Protein AF-A0A842MBE9-F1 (afdb_monomer)

Nearest PDB structures (foldseek):
  9jue-assembly1_E  TM=9.648E-01  e=1.452E-04  Promethearchaeum syntrophicum
  7f8m-assembly3_F  TM=8.928E-01  e=1.547E-04  Candidatus Thorarchaeota archa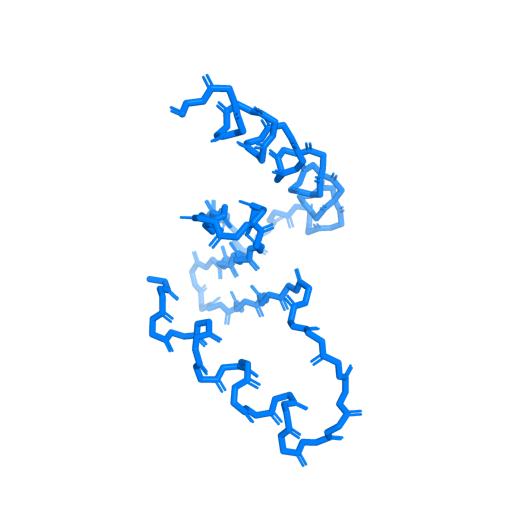eon SMTZ1-45
  3t1r-assembly2_C  TM=9.313E-01  e=6.580E-03  Thermus thermophilus HB8
  1j3w-assembly1_B  TM=9.065E-01  e=1.707E-02  Thermus thermophilus HB8
  6izw-assembly1_B  TM=8.740E-01  e=1.166E-02  Myxococcus xanthus DK 1622

Secondary structure (DSSP, 8-state):
-HHHHHHHHHHHHHHT--S---EEEEETTEEEEEEEETTTEEEEEEE-TTS-HHHHHHHHHHHHHHHHHHHH--

Structure (mmCIF, N/CA/C/O backbone):
data_AF-A0A842MBE9-F1
#
_entry.id   AF-A0A842MBE9-F1
#
loop_
_atom_site.group_PDB
_atom_site.id
_atom_site.type_symbol
_atom_site.label_atom_id
_atom_site.label_alt_id
_atom_site.label_comp_id
_atom_site.label_asym_id
_atom_site.label_entity_id
_atom_site.label_seq_id
_atom_site.pdbx_PDB_ins_code
_atom_site.Cartn_x
_atom_site.Cartn_y
_atom_site.Cartn_z
_atom_site.occupancy
_atom_site.B_iso_or_equiv
_atom_site.auth_seq_id
_atom_site.auth_comp_id
_atom_site.auth_asym_id
_atom_site.auth_atom_id
_atom_site.pdbx_PDB_model_num
ATOM 1 N N . CYS A 1 1 ? -4.063 -10.003 -1.444 1.00 83.38 1 CYS A N 1
ATOM 2 C CA . CYS A 1 1 ? -3.412 -8.816 -0.847 1.00 83.38 1 CYS A CA 1
ATOM 3 C C . CYS A 1 1 ? -3.460 -8.792 0.686 1.00 83.38 1 CYS A C 1
ATOM 5 O O . CYS A 1 1 ? -2.468 -8.389 1.277 1.00 83.38 1 CYS A O 1
ATOM 7 N N . SER A 1 2 ? -4.529 -9.271 1.342 1.00 89.00 2 SER A N 1
ATOM 8 C CA . SER A 1 2 ? -4.664 -9.246 2.814 1.00 89.00 2 SER A CA 1
ATOM 9 C C . SER A 1 2 ? -3.551 -9.973 3.580 1.00 89.00 2 SER A C 1
ATOM 11 O O . SER A 1 2 ? -3.084 -9.460 4.587 1.00 89.00 2 SER A O 1
ATOM 13 N N . THR A 1 3 ? -3.071 -11.124 3.097 1.00 96.00 3 THR A N 1
ATOM 14 C CA . THR A 1 3 ? -1.981 -11.866 3.759 1.00 96.00 3 THR A CA 1
ATOM 15 C C . THR A 1 3 ? -0.672 -11.072 3.813 1.00 96.00 3 THR A C 1
ATOM 17 O O . THR A 1 3 ? -0.022 -11.044 4.851 1.00 96.00 3 THR A O 1
ATOM 20 N N . ILE A 1 4 ? -0.298 -10.406 2.711 1.00 95.38 4 ILE A N 1
ATOM 21 C CA . ILE A 1 4 ? 0.920 -9.579 2.642 1.00 95.38 4 ILE A CA 1
ATOM 22 C C . ILE A 1 4 ? 0.774 -8.356 3.552 1.00 95.38 4 ILE A C 1
ATOM 24 O O . ILE A 1 4 ? 1.693 -8.056 4.306 1.00 95.38 4 ILE A O 1
ATOM 28 N N . MET A 1 5 ? -0.393 -7.702 3.527 1.00 95.62 5 MET A N 1
ATOM 29 C CA . MET A 1 5 ? -0.686 -6.573 4.414 1.00 95.62 5 MET A CA 1
ATOM 30 C C . MET A 1 5 ? -0.595 -6.977 5.890 1.00 95.62 5 MET A C 1
ATOM 32 O O . MET A 1 5 ? 0.092 -6.324 6.662 1.00 95.62 5 MET A O 1
ATOM 36 N N . GLY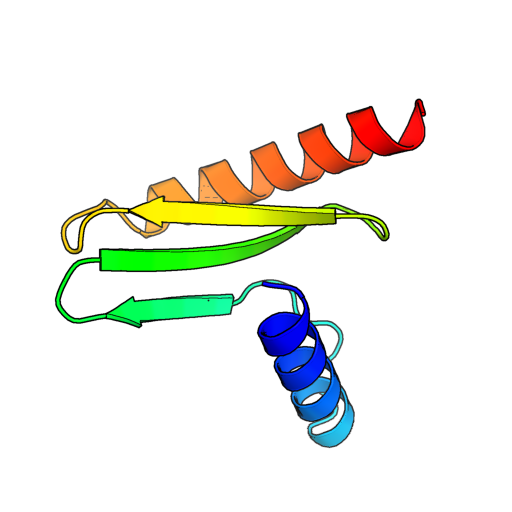 A 1 6 ? -1.197 -8.107 6.273 1.00 95.50 6 GLY A N 1
ATOM 37 C CA . GLY A 1 6 ? -1.129 -8.603 7.648 1.00 95.50 6 GLY A CA 1
ATOM 38 C C . GLY A 1 6 ? 0.296 -8.932 8.105 1.00 95.50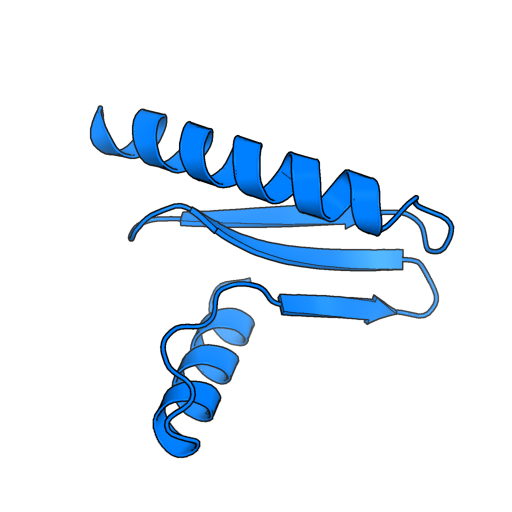 6 GLY A C 1
ATOM 39 O O . GLY A 1 6 ? 0.650 -8.662 9.250 1.00 95.50 6 GLY A O 1
ATOM 40 N N . ALA A 1 7 ? 1.135 -9.472 7.217 1.00 96.94 7 ALA A N 1
ATOM 41 C CA . ALA A 1 7 ? 2.544 -9.713 7.524 1.00 96.94 7 ALA A CA 1
ATOM 42 C C . ALA A 1 7 ? 3.332 -8.404 7.705 1.00 96.94 7 ALA A C 1
ATOM 44 O O . ALA A 1 7 ? 4.143 -8.304 8.625 1.00 96.94 7 ALA A O 1
ATOM 45 N N . ALA A 1 8 ? 3.081 -7.402 6.857 1.00 96.88 8 ALA A N 1
ATOM 46 C CA . ALA A 1 8 ? 3.703 -6.088 6.976 1.00 96.88 8 ALA A CA 1
ATOM 47 C C . ALA A 1 8 ? 3.279 -5.371 8.268 1.00 96.88 8 ALA A C 1
ATOM 49 O O . ALA A 1 8 ? 4.135 -4.833 8.963 1.00 96.88 8 ALA A O 1
ATOM 50 N N . GLU A 1 9 ? 1.998 -5.434 8.636 1.00 95.94 9 GLU A N 1
ATOM 51 C CA . GLU A 1 9 ? 1.478 -4.882 9.895 1.00 95.94 9 GLU A CA 1
ATOM 52 C C . GLU A 1 9 ? 2.120 -5.549 11.115 1.00 95.94 9 GLU A C 1
ATOM 54 O O . GLU A 1 9 ? 2.592 -4.873 12.029 1.00 95.94 9 GLU A O 1
ATOM 59 N N . ALA A 1 10 ? 2.230 -6.882 11.110 1.00 97.12 10 ALA A N 1
ATOM 60 C CA . ALA A 1 10 ? 2.912 -7.607 12.179 1.00 97.12 10 ALA A CA 1
ATOM 61 C C . ALA A 1 10 ? 4.383 -7.176 12.311 1.00 97.12 10 ALA A C 1
ATOM 63 O O . ALA A 1 10 ? 4.849 -6.912 13.420 1.00 97.12 10 ALA A O 1
ATOM 64 N N . ALA A 1 11 ? 5.101 -7.061 11.189 1.00 97.31 11 ALA A N 1
ATOM 65 C CA . ALA A 1 11 ? 6.483 -6.591 11.181 1.00 97.31 11 ALA A CA 1
ATOM 66 C C . ALA A 1 11 ? 6.595 -5.145 11.692 1.00 97.31 11 ALA A C 1
ATOM 68 O O . ALA A 1 11 ? 7.433 -4.862 12.546 1.00 97.31 11 ALA A O 1
ATOM 69 N N . SER A 1 12 ? 5.717 -4.248 11.235 1.00 97.25 12 SER A N 1
ATOM 70 C CA . SER A 1 12 ? 5.693 -2.845 11.659 1.00 97.25 12 SER A CA 1
ATOM 71 C C . SER A 1 12 ? 5.438 -2.705 13.162 1.00 97.25 12 SER A C 1
ATOM 73 O O . SER A 1 12 ? 6.126 -1.947 13.850 1.00 97.25 12 SER A O 1
ATOM 75 N N . GLY A 1 13 ? 4.519 -3.508 13.708 1.00 97.19 13 GLY A N 1
ATOM 76 C CA . GLY A 1 13 ? 4.260 -3.583 15.145 1.00 97.19 13 GLY A CA 1
ATOM 77 C C . GLY A 1 13 ? 5.473 -4.068 15.944 1.00 97.19 13 GLY A C 1
ATOM 78 O O . GLY A 1 13 ? 5.789 -3.498 16.986 1.00 97.19 13 GLY A O 1
ATOM 79 N N . GLN A 1 14 ? 6.206 -5.068 15.444 1.00 98.00 14 GLN A N 1
ATOM 80 C CA . GLN A 1 14 ? 7.440 -5.544 16.085 1.00 98.00 14 GLN A CA 1
ATOM 81 C C . GLN A 1 14 ? 8.576 -4.516 16.035 1.00 98.00 14 GLN A C 1
ATOM 83 O O . GLN A 1 14 ? 9.385 -4.452 16.960 1.00 98.00 14 GLN A O 1
ATOM 88 N N . MET A 1 15 ? 8.643 -3.719 14.969 1.00 97.69 15 MET A N 1
ATOM 89 C CA . MET A 1 15 ? 9.667 -2.686 14.779 1.00 97.69 15 MET A CA 1
ATOM 90 C C . MET A 1 15 ? 9.272 -1.323 15.366 1.00 97.69 15 MET A C 1
ATOM 92 O O . MET A 1 15 ? 10.089 -0.404 15.364 1.00 97.69 15 MET A O 1
ATOM 96 N N . ASN A 1 16 ? 8.053 -1.198 15.902 1.00 96.31 16 ASN A N 1
ATOM 97 C CA . ASN A 1 16 ? 7.485 0.032 16.454 1.00 96.31 16 ASN A CA 1
ATOM 98 C C . ASN A 1 16 ? 7.515 1.211 15.459 1.00 96.31 16 ASN A C 1
ATOM 100 O O . ASN A 1 16 ? 7.831 2.344 15.826 1.00 96.31 16 ASN A O 1
ATOM 10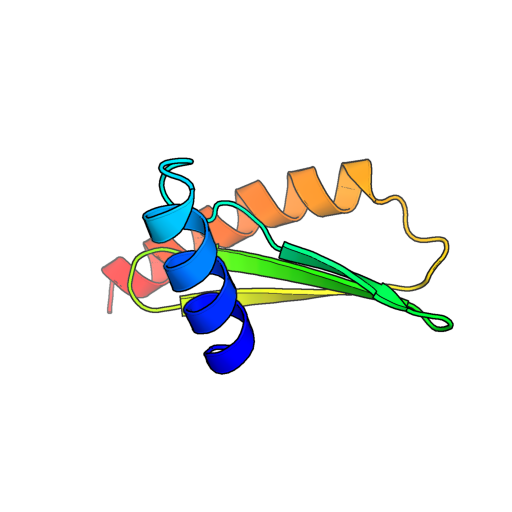4 N N . THR A 1 17 ? 7.203 0.936 14.189 1.00 96.31 17 THR A N 1
ATOM 105 C CA . THR A 1 17 ? 7.232 1.918 13.088 1.00 96.31 17 THR A CA 1
ATOM 106 C C . THR A 1 17 ? 5.873 2.550 12.775 1.00 96.31 17 THR A C 1
ATOM 108 O O . THR A 1 17 ? 5.804 3.445 11.940 1.00 96.31 17 THR A O 1
ATOM 111 N N . GLY A 1 18 ? 4.806 2.143 13.471 1.00 95.81 18 GLY A N 1
ATOM 112 C CA . GLY A 1 18 ? 3.439 2.634 13.251 1.00 95.81 18 GLY A CA 1
ATOM 113 C C . GLY A 1 18 ? 2.608 1.707 12.360 1.00 95.81 18 GLY A C 1
ATOM 114 O O . GLY A 1 18 ? 2.939 0.534 12.219 1.00 95.81 18 GLY A O 1
ATOM 115 N N . ALA A 1 19 ? 1.512 2.212 11.793 1.00 94.81 19 ALA A N 1
ATOM 116 C CA . ALA A 1 19 ? 0.694 1.463 10.834 1.00 94.81 19 ALA A CA 1
ATOM 117 C C . ALA A 1 19 ? 1.359 1.424 9.449 1.00 94.81 19 ALA A C 1
ATOM 119 O O . ALA A 1 19 ? 2.154 2.308 9.112 1.00 94.81 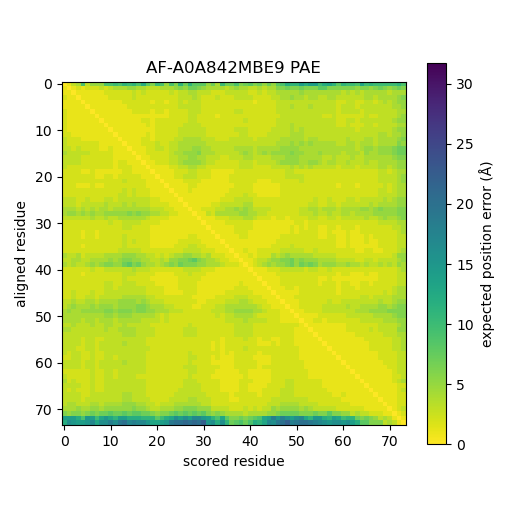19 ALA A O 1
ATOM 120 N N . VAL A 1 20 ? 1.037 0.419 8.637 1.00 96.44 20 VAL A N 1
ATOM 121 C CA . VAL A 1 20 ? 1.563 0.322 7.271 1.00 96.44 20 VAL A CA 1
ATOM 122 C C . VAL A 1 20 ? 0.801 1.286 6.370 1.00 96.44 20 VAL A C 1
ATOM 124 O O . VAL A 1 20 ? -0.368 1.068 6.088 1.00 96.44 20 VAL A O 1
ATOM 127 N N . ASP A 1 21 ? 1.467 2.330 5.878 1.00 95.44 21 ASP A N 1
ATOM 128 C CA . ASP A 1 21 ? 0.851 3.282 4.941 1.00 95.44 21 ASP A CA 1
ATOM 129 C C . ASP A 1 21 ? 0.869 2.786 3.483 1.00 95.44 21 ASP A C 1
ATOM 131 O O . ASP A 1 21 ? -0.068 3.013 2.723 1.00 95.44 21 ASP A O 1
ATOM 135 N N . GLU A 1 22 ? 1.917 2.069 3.072 1.00 95.88 22 GLU A N 1
ATOM 136 C CA . GLU A 1 22 ? 2.059 1.575 1.702 1.00 95.88 22 GLU A CA 1
ATOM 137 C C . GLU A 1 22 ? 2.987 0.356 1.633 1.00 95.88 22 GLU A C 1
ATOM 139 O O . GLU A 1 22 ? 3.992 0.271 2.342 1.00 95.88 22 GLU A O 1
ATOM 144 N N . ILE A 1 23 ? 2.686 -0.575 0.724 1.00 97.19 23 ILE A N 1
ATOM 145 C CA . ILE A 1 23 ? 3.596 -1.647 0.314 1.00 97.19 23 ILE A CA 1
ATOM 146 C C . ILE A 1 23 ? 3.818 -1.556 -1.195 1.00 97.19 23 ILE A C 1
ATOM 148 O O . ILE A 1 23 ? 2.903 -1.826 -1.974 1.00 97.19 23 ILE A O 1
ATOM 152 N N . THR A 1 24 ? 5.054 -1.269 -1.604 1.00 96.19 24 THR A N 1
ATOM 153 C CA . THR A 1 24 ? 5.466 -1.266 -3.013 1.00 96.19 24 THR A CA 1
ATOM 154 C C . THR A 1 24 ? 6.398 -2.445 -3.299 1.00 96.19 24 THR A C 1
ATOM 156 O O . THR A 1 24 ? 7.501 -2.539 -2.760 1.00 96.19 2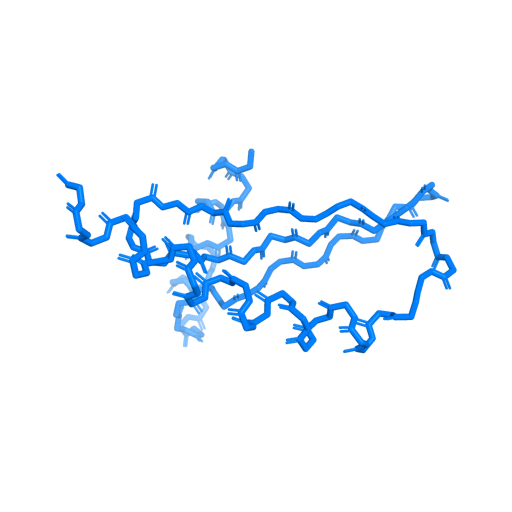4 THR A O 1
ATOM 159 N N . VAL A 1 25 ? 5.971 -3.352 -4.180 1.00 95.81 25 VAL A N 1
ATOM 160 C CA . VAL A 1 25 ? 6.734 -4.529 -4.616 1.00 95.81 25 VAL A CA 1
ATOM 161 C C . VAL A 1 25 ? 7.141 -4.360 -6.072 1.00 95.81 25 VAL A C 1
ATOM 163 O O . VAL A 1 25 ? 6.297 -4.326 -6.965 1.00 95.81 25 VAL A O 1
ATOM 166 N N . ARG A 1 26 ? 8.450 -4.305 -6.328 1.00 94.94 26 ARG A N 1
ATOM 167 C CA . ARG A 1 26 ? 9.004 -4.342 -7.685 1.00 94.94 26 ARG A CA 1
ATOM 168 C C . ARG A 1 26 ? 9.326 -5.781 -8.066 1.00 94.94 26 ARG A C 1
ATOM 170 O O . ARG A 1 26 ? 10.033 -6.478 -7.345 1.00 94.94 26 ARG A O 1
ATOM 177 N N . THR A 1 27 ? 8.819 -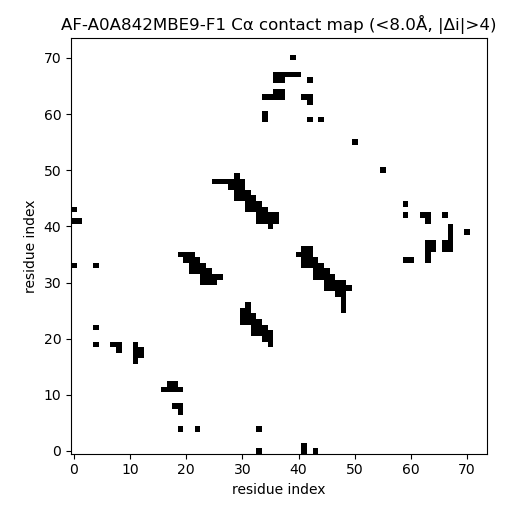6.207 -9.210 1.00 95.44 27 THR A N 1
ATOM 178 C CA . THR A 1 27 ? 9.073 -7.521 -9.804 1.00 95.44 27 THR A CA 1
ATOM 179 C C . THR A 1 27 ? 9.766 -7.347 -11.152 1.00 95.44 27 THR A C 1
ATOM 181 O O . THR A 1 27 ? 9.865 -6.234 -11.665 1.00 95.44 27 THR A O 1
ATOM 184 N N . GLU A 1 28 ? 10.215 -8.448 -11.754 1.00 96.31 28 GLU A N 1
ATOM 185 C CA . GLU A 1 28 ? 10.808 -8.437 -13.099 1.00 96.31 28 GLU A CA 1
ATOM 186 C C . GLU A 1 28 ? 9.870 -7.826 -14.156 1.00 96.31 28 GLU A C 1
ATOM 188 O O . GLU A 1 28 ? 10.332 -7.219 -15.114 1.00 96.31 28 GLU A O 1
ATOM 193 N N . LYS A 1 29 ? 8.549 -7.969 -13.980 1.00 96.31 29 LYS A N 1
ATOM 194 C CA . LYS A 1 29 ? 7.545 -7.636 -15.005 1.00 96.31 29 LYS A CA 1
ATOM 195 C C . LYS A 1 29 ? 6.548 -6.566 -14.583 1.00 96.31 29 LYS A C 1
ATOM 197 O O . LYS A 1 29 ? 5.549 -6.364 -15.263 1.00 96.31 29 LYS A O 1
ATOM 202 N N . GLY A 1 30 ? 6.790 -5.895 -13.465 1.00 96.94 30 GLY A N 1
ATOM 203 C CA . GLY A 1 30 ? 5.909 -4.824 -13.034 1.00 96.94 30 GLY A CA 1
ATOM 204 C C . GLY A 1 30 ? 6.093 -4.420 -11.589 1.00 96.94 30 GLY A C 1
ATOM 205 O O . GLY A 1 30 ? 6.952 -4.931 -10.866 1.00 96.94 30 GLY A O 1
ATOM 206 N N . ILE A 1 31 ? 5.242 -3.497 -11.179 1.00 97.56 31 ILE A N 1
ATOM 207 C CA . ILE A 1 31 ? 5.182 -2.933 -9.842 1.00 97.56 31 ILE A CA 1
ATOM 208 C C . ILE A 1 31 ? 3.788 -3.221 -9.286 1.00 97.56 31 ILE A C 1
ATOM 210 O O . ILE A 1 31 ? 2.784 -3.001 -9.964 1.00 97.56 31 ILE A O 1
ATOM 214 N N . ILE A 1 32 ? 3.732 -3.723 -8.057 1.00 97.25 32 ILE A N 1
ATOM 215 C CA . ILE A 1 32 ? 2.498 -3.926 -7.299 1.00 97.25 32 ILE A CA 1
ATOM 216 C C . ILE A 1 32 ? 2.518 -2.931 -6.147 1.00 97.25 32 ILE A C 1
ATOM 218 O O . ILE A 1 32 ? 3.485 -2.908 -5.388 1.00 97.25 32 ILE A O 1
ATOM 222 N N . ILE A 1 33 ? 1.465 -2.135 -6.005 1.00 97.50 33 ILE A N 1
ATOM 223 C CA . ILE A 1 33 ? 1.318 -1.185 -4.898 1.00 97.50 33 ILE A CA 1
ATOM 224 C C . ILE A 1 33 ? 0.055 -1.547 -4.135 1.00 97.50 33 ILE A C 1
ATOM 226 O O . ILE A 1 33 ? -1.004 -1.718 -4.738 1.00 97.50 33 ILE A O 1
ATOM 230 N N . LEU A 1 34 ? 0.172 -1.679 -2.819 1.00 97.69 34 LEU A N 1
ATOM 231 C CA . LEU A 1 34 ? -0.940 -1.882 -1.903 1.00 97.69 34 LEU A CA 1
ATOM 232 C C . LEU A 1 34 ? -0.995 -0.680 -0.965 1.00 97.69 34 LEU A C 1
ATOM 234 O O . LEU A 1 34 ? -0.006 -0.391 -0.295 1.00 97.69 34 LEU A O 1
ATOM 238 N N . LYS A 1 35 ? -2.156 -0.038 -0.877 1.00 97.06 35 LYS A N 1
ATOM 239 C CA . LYS A 1 35 ? -2.422 1.050 0.062 1.00 97.06 35 LYS A CA 1
ATOM 240 C C . LYS A 1 35 ? -3.695 0.745 0.860 1.00 97.06 35 LYS A C 1
ATOM 242 O O . LYS A 1 35 ? -4.693 0.359 0.241 1.00 97.06 35 LYS A O 1
ATOM 247 N N . PRO A 1 36 ? -3.699 0.853 2.199 1.00 96.81 36 PRO A N 1
ATOM 248 C CA . PRO A 1 36 ? -4.941 0.789 2.964 1.00 96.81 36 PRO A CA 1
ATOM 249 C C . PRO A 1 36 ? -5.937 1.847 2.474 1.00 96.81 36 PRO A C 1
ATOM 251 O O . PRO A 1 36 ? -5.553 2.967 2.155 1.00 96.81 36 PRO A O 1
ATOM 254 N N . ALA A 1 37 ? -7.215 1.487 2.397 1.00 96.19 37 ALA A N 1
ATOM 255 C CA . ALA A 1 37 ? -8.303 2.391 2.035 1.00 96.19 37 ALA A CA 1
ATOM 256 C C . ALA A 1 37 ? -9.383 2.293 3.119 1.00 96.19 37 ALA A C 1
ATOM 258 O O . ALA A 1 37 ? -10.339 1.517 3.008 1.00 96.19 37 ALA A O 1
ATOM 259 N N . GLY A 1 38 ? -9.164 3.023 4.214 1.00 92.75 38 GLY A N 1
ATOM 260 C CA . GLY A 1 38 ? -9.906 2.863 5.461 1.00 92.75 38 GLY A CA 1
ATOM 261 C C . GLY A 1 38 ? -9.700 1.495 6.124 1.00 92.75 38 GLY A C 1
ATOM 262 O O . GLY A 1 38 ? -8.779 0.745 5.805 1.00 92.75 38 GLY A O 1
ATOM 263 N N . GLU A 1 39 ? -10.599 1.143 7.047 1.00 89.69 39 GLU A N 1
ATOM 264 C CA . GLU A 1 39 ? -10.504 -0.100 7.835 1.00 89.69 39 GLU A CA 1
ATOM 265 C C . GLU A 1 39 ? -10.935 -1.360 7.068 1.00 89.69 39 GLU A C 1
ATOM 267 O O . GLU A 1 39 ? -10.605 -2.481 7.454 1.00 89.69 39 GLU A O 1
ATOM 272 N N . LYS A 1 40 ? -11.718 -1.196 5.996 1.00 90.00 40 LYS A N 1
ATOM 273 C CA . LYS A 1 40 ? -12.428 -2.305 5.338 1.00 90.00 40 LYS A CA 1
ATOM 274 C C . LYS A 1 40 ? -11.777 -2.772 4.036 1.00 90.00 40 LYS A C 1
ATOM 276 O O . LYS A 1 40 ? -12.154 -3.830 3.530 1.00 90.00 40 LYS A O 1
ATOM 281 N N . ALA A 1 41 ? -10.846 -2.009 3.464 1.00 95.12 41 ALA A N 1
ATOM 282 C CA . ALA A 1 41 ? -10.342 -2.275 2.123 1.00 95.12 41 ALA A CA 1
ATOM 283 C C . ALA A 1 41 ? -8.855 -1.961 1.943 1.00 95.12 41 ALA A C 1
ATOM 285 O O . ALA A 1 41 ? -8.228 -1.234 2.706 1.00 95.12 41 ALA A O 1
ATOM 286 N N . ILE A 1 42 ? -8.299 -2.539 0.878 1.00 97.06 42 ILE A N 1
ATOM 287 C CA . ILE A 1 42 ? -6.937 -2.290 0.410 1.00 97.06 42 ILE A CA 1
ATOM 288 C C . ILE A 1 42 ? -7.043 -1.942 -1.072 1.00 97.06 42 ILE A C 1
ATOM 290 O O . ILE A 1 42 ? -7.444 -2.788 -1.878 1.00 97.06 42 ILE A O 1
ATOM 294 N N . LEU A 1 43 ? -6.662 -0.722 -1.440 1.00 97.50 43 LEU A N 1
ATOM 295 C CA . LEU A 1 43 ? -6.517 -0.332 -2.835 1.00 97.50 43 LEU A CA 1
ATOM 296 C C . LEU A 1 43 ? -5.231 -0.953 -3.389 1.00 97.50 43 LEU A C 1
ATOM 298 O O . LEU A 1 43 ? -4.156 -0.811 -2.809 1.00 97.50 43 LEU A O 1
ATOM 302 N N . THR A 1 44 ? -5.341 -1.676 -4.503 1.00 97.19 44 THR A N 1
ATOM 303 C CA . THR A 1 44 ? -4.200 -2.340 -5.148 1.00 97.19 44 THR A CA 1
ATOM 304 C C . THR A 1 44 ? -4.044 -1.842 -6.580 1.00 97.19 44 THR A C 1
ATOM 306 O O . THR A 1 44 ? -5.004 -1.897 -7.347 1.00 97.19 44 THR A O 1
ATOM 309 N N . ALA A 1 45 ? -2.836 -1.423 -6.955 1.00 97.06 45 ALA A N 1
ATOM 310 C CA . ALA A 1 45 ? -2.469 -1.102 -8.332 1.00 97.06 45 ALA A CA 1
ATOM 311 C C . ALA A 1 45 ? -1.419 -2.076 -8.873 1.00 97.06 45 ALA A C 1
ATOM 313 O O . ALA A 1 45 ? -0.528 -2.531 -8.152 1.00 97.06 45 ALA A O 1
ATOM 314 N N . LEU A 1 46 ? -1.535 -2.365 -10.168 1.00 97.31 46 LEU A N 1
ATOM 315 C CA . LEU A 1 46 ? -0.565 -3.108 -10.964 1.00 97.31 46 LEU A CA 1
ATOM 316 C C . LEU A 1 46 ? -0.091 -2.183 -12.078 1.00 97.31 46 LEU A C 1
ATOM 318 O O . LEU A 1 46 ? -0.916 -1.617 -12.795 1.00 97.31 46 LEU A O 1
ATOM 322 N N . ALA A 1 47 ? 1.218 -2.029 -12.214 1.00 97.12 47 ALA A N 1
ATOM 323 C CA . ALA A 1 47 ? 1.808 -1.145 -13.206 1.00 97.12 47 ALA A CA 1
ATOM 324 C C . ALA A 1 47 ? 2.996 -1.803 -13.909 1.00 97.12 47 ALA A C 1
ATOM 326 O O . ALA A 1 47 ? 3.642 -2.702 -13.365 1.00 97.12 47 ALA A O 1
ATOM 327 N N . GLU A 1 48 ? 3.287 -1.336 -15.118 1.00 96.62 48 GLU A N 1
ATOM 328 C CA . GLU A 1 48 ? 4.477 -1.738 -15.869 1.00 96.62 48 GLU A CA 1
ATOM 329 C C . GLU A 1 48 ? 5.766 -1.291 -15.146 1.00 96.62 48 GLU A C 1
ATOM 331 O O . GLU A 1 48 ? 5.737 -0.320 -14.380 1.00 96.62 48 GLU A O 1
ATOM 336 N N . PRO A 1 49 ? 6.908 -1.978 -15.351 1.00 94.56 49 PRO A N 1
ATOM 337 C CA . PRO A 1 49 ? 8.181 -1.617 -14.717 1.00 94.56 49 PRO A CA 1
ATOM 338 C C . PRO A 1 49 ? 8.608 -0.161 -14.952 1.00 94.56 49 PRO A C 1
ATOM 340 O O . PRO A 1 49 ? 9.226 0.447 -14.070 1.00 94.56 49 PRO A O 1
ATOM 343 N N . GLU A 1 50 ? 8.269 0.379 -16.122 1.00 94.81 50 GLU A N 1
ATOM 344 C CA . GLU A 1 50 ? 8.598 1.719 -16.613 1.00 94.81 50 GLU A CA 1
ATOM 345 C C . GLU A 1 50 ? 7.583 2.788 -16.182 1.00 94.81 50 GLU A C 1
ATOM 347 O O . GLU A 1 50 ? 7.746 3.965 -16.514 1.00 94.81 50 GLU A O 1
ATOM 352 N N . ALA A 1 51 ? 6.539 2.411 -15.437 1.00 96.00 51 ALA A N 1
ATOM 353 C CA . ALA A 1 51 ? 5.541 3.356 -14.963 1.00 96.00 51 ALA A CA 1
ATOM 354 C C . ALA A 1 51 ? 6.176 4.460 -14.104 1.00 96.00 51 ALA A C 1
ATOM 356 O O . ALA A 1 51 ? 7.097 4.232 -13.310 1.00 96.00 51 ALA A O 1
ATOM 357 N N . GLN A 1 52 ? 5.643 5.677 -14.233 1.00 96.31 52 GLN A N 1
ATOM 358 C CA . GLN A 1 52 ? 6.083 6.832 -13.453 1.00 96.31 52 GLN A CA 1
ATOM 359 C C . GLN A 1 52 ? 5.656 6.671 -11.990 1.00 96.31 52 GLN A C 1
ATOM 361 O O . GLN A 1 52 ? 4.613 7.180 -11.580 1.00 96.31 52 GLN A O 1
ATOM 366 N N . LEU A 1 53 ? 6.476 5.967 -11.204 1.00 94.50 53 LEU A N 1
ATOM 367 C CA . LEU A 1 53 ? 6.143 5.561 -9.838 1.00 94.50 53 LEU A CA 1
ATOM 368 C C . LEU A 1 53 ? 5.661 6.740 -8.988 1.00 94.50 53 LEU A C 1
ATOM 370 O O . LEU A 1 53 ? 4.598 6.647 -8.401 1.00 94.50 53 LEU A O 1
ATOM 374 N N . GLY A 1 54 ? 6.362 7.878 -9.001 1.00 95.56 54 GLY A N 1
ATOM 375 C CA . GLY A 1 54 ? 5.957 9.047 -8.212 1.00 95.56 54 GLY A CA 1
ATOM 376 C C . GLY A 1 54 ? 4.535 9.547 -8.508 1.00 95.56 54 GLY A C 1
ATOM 377 O O . GLY A 1 54 ? 3.804 9.862 -7.577 1.00 95.56 54 GLY A O 1
ATOM 378 N N . LEU A 1 55 ? 4.114 9.566 -9.780 1.00 96.56 55 LEU A N 1
ATOM 379 C CA . LEU A 1 55 ? 2.743 9.951 -10.147 1.00 96.56 55 LEU A CA 1
ATOM 380 C C . LEU A 1 55 ? 1.727 8.901 -9.700 1.00 96.56 55 LEU A C 1
ATOM 382 O O . LEU A 1 55 ? 0.645 9.249 -9.236 1.00 96.56 55 LEU A O 1
ATOM 386 N N . LEU A 1 56 ? 2.092 7.623 -9.809 1.00 96.31 56 LEU A N 1
ATOM 387 C CA . LEU A 1 56 ? 1.241 6.522 -9.381 1.00 96.31 56 LEU A CA 1
ATOM 388 C C . LEU A 1 56 ? 0.988 6.561 -7.868 1.00 96.31 56 LEU A C 1
ATOM 390 O O . LEU A 1 56 ? -0.152 6.377 -7.461 1.00 96.31 56 LEU A O 1
ATOM 394 N N . LEU A 1 57 ? 2.003 6.863 -7.048 1.00 96.12 57 LEU A N 1
ATOM 395 C CA . LEU A 1 57 ? 1.839 6.992 -5.592 1.00 96.12 57 LEU A CA 1
ATOM 396 C C . LEU A 1 57 ? 0.921 8.170 -5.226 1.00 96.12 57 LEU A C 1
ATOM 398 O O . LEU A 1 57 ? 0.022 8.015 -4.403 1.00 96.12 57 LEU A O 1
ATOM 402 N N . VAL A 1 58 ? 1.088 9.326 -5.884 1.00 97.00 58 VAL A N 1
ATOM 403 C CA . VAL A 1 58 ? 0.226 10.508 -5.673 1.00 97.00 58 VAL A CA 1
ATOM 404 C C . VAL A 1 58 ? -1.237 10.206 -6.013 1.00 97.00 58 VAL A C 1
ATOM 406 O O . VAL A 1 58 ? -2.147 10.579 -5.269 1.00 97.00 58 VAL A O 1
ATOM 409 N N . GLU A 1 59 ? -1.477 9.515 -7.127 1.00 97.31 59 GLU A N 1
ATOM 410 C CA . GLU A 1 59 ? -2.834 9.133 -7.518 1.00 97.31 59 GLU A CA 1
ATOM 411 C C . GLU A 1 59 ? -3.411 8.090 -6.550 1.00 97.31 59 GLU A C 1
ATOM 413 O O . GLU A 1 59 ? -4.559 8.213 -6.127 1.00 97.31 59 GLU A O 1
ATOM 418 N N . MET A 1 60 ? -2.616 7.095 -6.148 1.00 97.50 60 MET A N 1
ATOM 419 C CA . MET A 1 60 ? -3.023 6.048 -5.204 1.00 97.50 60 MET A CA 1
ATOM 420 C C . MET A 1 60 ? -3.454 6.613 -3.850 1.00 97.50 60 MET A C 1
ATOM 422 O O . MET A 1 60 ? -4.468 6.164 -3.322 1.00 97.50 60 MET A O 1
ATOM 426 N N . GLU A 1 61 ? -2.747 7.614 -3.321 1.00 96.75 61 GLU A N 1
ATOM 427 C CA . GLU A 1 61 ? -3.145 8.345 -2.109 1.00 96.75 61 GLU A CA 1
ATOM 428 C C . GLU A 1 61 ? -4.557 8.924 -2.253 1.00 96.75 61 GLU A C 1
ATOM 430 O O . GLU A 1 61 ? -5.463 8.626 -1.473 1.00 96.75 61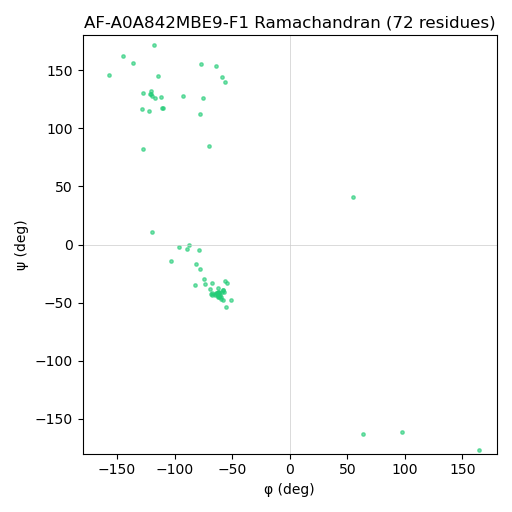 GLU A O 1
ATOM 435 N N . THR A 1 62 ? -4.771 9.687 -3.326 1.00 97.62 62 THR A N 1
ATOM 436 C CA . THR A 1 62 ? -6.050 10.355 -3.592 1.00 97.62 62 THR A CA 1
ATOM 437 C C . THR A 1 62 ? -7.185 9.342 -3.767 1.00 97.62 62 THR A C 1
ATOM 439 O O . THR A 1 62 ? -8.292 9.535 -3.259 1.00 97.62 62 THR A O 1
ATOM 442 N N . ARG A 1 63 ? -6.931 8.239 -4.479 1.00 98.06 63 ARG A N 1
ATOM 443 C CA . ARG A 1 63 ? -7.932 7.195 -4.738 1.00 98.06 63 ARG A CA 1
ATOM 444 C C . ARG A 1 63 ? -8.238 6.345 -3.516 1.00 98.06 63 ARG A C 1
ATOM 446 O O . ARG A 1 63 ? -9.393 5.959 -3.357 1.00 98.06 63 ARG A O 1
ATOM 453 N N . ALA A 1 64 ? -7.265 6.078 -2.649 1.00 97.75 64 ALA A N 1
ATOM 454 C CA . ALA A 1 64 ? -7.504 5.346 -1.409 1.00 97.75 64 ALA A CA 1
ATOM 455 C C . ALA A 1 64 ? -8.484 6.104 -0.503 1.00 97.75 64 ALA A C 1
ATOM 457 O O . ALA A 1 64 ? -9.452 5.507 -0.034 1.00 97.75 64 ALA A O 1
ATOM 458 N N . GLY A 1 65 ? -8.314 7.424 -0.364 1.00 97.50 65 GLY A N 1
ATOM 459 C CA . GLY A 1 65 ? -9.262 8.270 0.368 1.00 97.50 65 GLY A CA 1
ATOM 460 C C . GLY A 1 65 ? -10.667 8.267 -0.246 1.00 97.50 65 GLY A C 1
ATOM 461 O O . GLY A 1 65 ? -11.656 8.149 0.467 1.00 97.50 65 GLY A O 1
ATOM 462 N N . GLN A 1 66 ? -10.783 8.313 -1.578 1.00 97.62 66 GLN A N 1
ATOM 463 C CA . GLN A 1 66 ? -12.091 8.210 -2.247 1.00 97.62 66 GLN A CA 1
ATOM 464 C C . GLN A 1 66 ? -12.778 6.863 -1.991 1.00 97.62 66 GLN A C 1
ATOM 466 O O . GLN A 1 66 ? -13.985 6.821 -1.764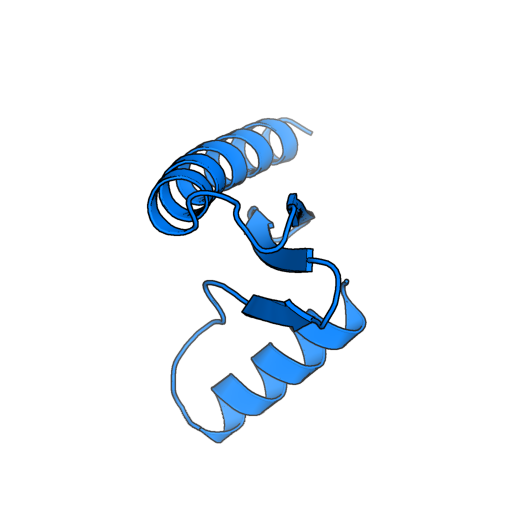 1.00 97.62 66 GLN A O 1
ATOM 471 N N . VAL A 1 67 ? -12.019 5.765 -2.030 1.00 97.25 67 VAL A N 1
ATOM 472 C CA . VAL A 1 67 ? -12.541 4.427 -1.723 1.00 97.25 67 VAL A CA 1
ATOM 473 C C . VAL A 1 67 ? -12.999 4.347 -0.271 1.00 97.25 67 VAL A C 1
ATOM 475 O O . VAL A 1 67 ? -14.063 3.795 -0.009 1.00 97.25 67 VAL A O 1
ATOM 478 N N . GLU A 1 68 ? -12.236 4.913 0.664 1.00 96.69 68 GLU A N 1
ATOM 479 C CA . GLU A 1 68 ? -12.629 4.971 2.070 1.00 96.69 68 GLU A CA 1
ATOM 480 C C . GLU A 1 68 ? -13.972 5.688 2.255 1.00 96.69 68 GLU A C 1
ATOM 482 O O . GLU A 1 68 ? -14.855 5.145 2.918 1.00 96.69 68 GLU A O 1
ATOM 487 N N . GLU A 1 69 ? -14.158 6.859 1.641 1.00 96.75 69 GLU A N 1
ATOM 488 C CA . GLU A 1 69 ? -15.416 7.609 1.746 1.00 96.75 69 GLU A CA 1
ATOM 489 C C . GLU A 1 69 ? -16.601 6.824 1.172 1.00 96.75 69 GLU A C 1
ATOM 491 O O . GLU A 1 69 ? -17.627 6.693 1.837 1.00 96.75 69 GLU A O 1
ATOM 496 N N . ILE A 1 70 ? -16.435 6.192 0.004 1.00 96.00 70 ILE A N 1
ATOM 497 C CA . ILE A 1 70 ? -17.475 5.332 -0.588 1.00 96.00 70 ILE A CA 1
ATOM 498 C C . ILE A 1 70 ? -17.868 4.195 0.370 1.00 96.00 70 ILE A C 1
ATOM 500 O O . ILE A 1 70 ? -19.041 3.850 0.481 1.00 96.00 70 ILE A O 1
ATOM 504 N N . LEU A 1 71 ? -16.902 3.603 1.076 1.00 94.56 71 LEU A N 1
ATOM 505 C CA . LEU A 1 71 ? -17.141 2.482 1.991 1.00 94.56 71 LEU A CA 1
ATOM 506 C C . LEU A 1 71 ? -17.668 2.898 3.372 1.00 94.56 71 LEU A C 1
ATOM 508 O O . LEU A 1 71 ? -18.164 2.037 4.105 1.00 94.56 71 LEU A O 1
ATOM 512 N N . LYS A 1 72 ? -17.551 4.176 3.753 1.00 91.62 72 LYS A N 1
ATOM 513 C CA . LYS A 1 72 ? -18.192 4.733 4.958 1.00 91.62 72 LYS A CA 1
ATOM 514 C C . LYS A 1 72 ? -19.693 4.936 4.763 1.00 91.62 72 LYS A C 1
ATOM 516 O O . LYS A 1 72 ? -20.440 4.836 5.731 1.00 91.62 72 LYS A O 1
ATOM 521 N N . GLU A 1 73 ? -20.126 5.200 3.534 1.00 82.38 73 GLU A N 1
ATOM 522 C CA . GLU A 1 73 ? -21.538 5.375 3.169 1.00 82.38 73 GLU A CA 1
ATOM 523 C C . GLU A 1 73 ? -22.309 4.042 3.027 1.00 82.38 73 GLU A C 1
ATOM 525 O O . GLU A 1 73 ? -23.526 4.058 2.830 1.00 82.38 73 GLU A O 1
ATOM 530 N N . MET A 1 74 ? -21.617 2.898 3.148 1.00 70.75 74 MET A N 1
ATOM 531 C CA . MET A 1 74 ? -22.162 1.530 3.079 1.00 70.75 74 MET A CA 1
ATOM 532 C C . MET A 1 74 ? -22.242 0.844 4.447 1.00 70.75 74 MET A C 1
ATOM 534 O O . MET A 1 74 ? -23.310 0.253 4.722 1.00 70.75 74 MET A O 1
#

pLDDT: mean 95.41, std 4.0, range [70.75, 98.06]

Sequence (74 aa):
CSTIMGAAEAASGQMNTGAVDEITVRTEKGIIILKPAGEKAILTALAEPEAQLGLLLVEMETRAGQVEEILKEM

Radius of gyration: 12.99 Å; Cα contacts (8 Å, |Δi|>4): 92; chains: 1; bounding box: 33×22×33 Å

Mean predicted aligned error: 2.81 Å

Solvent-accessible surface area (backbone atoms only — not comparable to full-atom values): 4338 Å² total; per-residue (Å²): 111,67,69,62,51,53,52,49,39,55,51,24,58,75,68,70,72,56,78,69,70,68,47,80,46,80,52,100,80,19,33,40,39,40,29,60,14,60,96,86,44,67,44,75,51,78,41,56,71,86,51,64,58,72,60,51,53,58,50,50,56,58,49,18,54,53,52,24,56,60,60,69,79,105

Foldseek 3Di:
DVVVLVVVQVVCVVVVVDHDQKDWDDDPFWIWIWGAQPPPDIDIDTGGNPDPVVVVVVVNVVVSPVSNVVVVVD